Protein AF-A0A0N4UP70-F1 (afdb_monomer_lite)

Radius of gyration: 25.89 Å; chains: 1; bounding box: 88×32×44 Å

Organism: Dracunculus medinensis (NCBI:txid318479)

pLDDT: mean 84.42, std 10.82, range [57.0, 95.56]

Structure (mmCIF, N/CA/C/O backbone):
data_AF-A0A0N4UP70-F1
#
_entry.id   AF-A0A0N4UP70-F1
#
loop_
_atom_site.group_PDB
_atom_site.id
_atom_site.type_symbol
_atom_site.label_atom_id
_atom_site.label_alt_id
_atom_site.label_comp_id
_atom_site.label_asym_id
_atom_site.label_entity_id
_atom_site.label_seq_id
_atom_site.pdbx_PDB_ins_code
_atom_site.Cartn_x
_atom_site.Cartn_y
_atom_site.Cartn_z
_atom_site.occupancy
_atom_site.B_iso_or_equiv
_atom_site.auth_seq_id
_atom_site.auth_comp_id
_atom_site.auth_asym_id
_atom_site.auth_atom_id
_atom_site.pdbx_PDB_model_num
ATOM 1 N N . MET A 1 1 ? -27.315 -2.059 12.732 1.00 74.44 1 MET A N 1
ATOM 2 C CA . MET A 1 1 ? -25.942 -1.746 13.200 1.00 74.44 1 MET A CA 1
ATOM 3 C C . MET A 1 1 ? -24.870 -2.640 12.577 1.00 74.44 1 MET A C 1
ATOM 5 O O . MET A 1 1 ? -23.978 -2.108 11.934 1.00 74.44 1 MET A O 1
ATOM 9 N N . GLN A 1 2 ? -24.948 -3.973 12.689 1.00 85.88 2 GLN A N 1
ATOM 10 C CA . GLN A 1 2 ? -23.898 -4.873 12.168 1.00 85.88 2 GLN A CA 1
ATOM 11 C C . GLN A 1 2 ? -23.686 -4.778 10.646 1.00 85.88 2 GLN A C 1
ATOM 13 O O . GLN A 1 2 ? -22.548 -4.762 10.192 1.00 85.88 2 GLN A O 1
ATOM 18 N N . LEU A 1 3 ? -24.764 -4.669 9.860 1.00 88.75 3 LEU A N 1
ATOM 19 C CA . LEU A 1 3 ? -24.672 -4.523 8.402 1.00 88.75 3 LEU A CA 1
ATOM 20 C C . LEU A 1 3 ? -23.961 -3.223 7.991 1.00 88.75 3 LEU A C 1
ATOM 22 O O . LEU A 1 3 ? -23.131 -3.251 7.092 1.00 88.75 3 LEU A O 1
ATOM 26 N N . ALA A 1 4 ? -24.211 -2.116 8.699 1.00 85.50 4 ALA A N 1
ATOM 27 C CA . ALA A 1 4 ? -23.524 -0.848 8.455 1.00 85.50 4 ALA A CA 1
ATOM 28 C C . ALA A 1 4 ? -22.015 -0.955 8.731 1.00 85.50 4 ALA A C 1
ATOM 30 O O . ALA A 1 4 ? -21.219 -0.513 7.910 1.00 85.50 4 ALA A O 1
ATOM 31 N N . ILE A 1 5 ? -21.621 -1.615 9.829 1.00 87.50 5 ILE A N 1
ATOM 32 C CA . ILE A 1 5 ? -20.205 -1.896 10.123 1.00 87.50 5 ILE A CA 1
ATOM 33 C C . ILE A 1 5 ? -19.587 -2.751 9.013 1.00 87.50 5 ILE A C 1
ATOM 35 O O . ILE A 1 5 ? -18.502 -2.432 8.545 1.00 87.50 5 ILE A O 1
ATOM 39 N N . ARG A 1 6 ? -20.281 -3.801 8.549 1.00 90.56 6 ARG A N 1
ATOM 40 C CA . ARG A 1 6 ? -19.782 -4.668 7.470 1.00 90.56 6 ARG A CA 1
ATOM 41 C C . ARG A 1 6 ? -19.548 -3.891 6.177 1.00 90.56 6 ARG A C 1
ATOM 43 O O . ARG A 1 6 ? -18.469 -3.998 5.604 1.00 90.56 6 ARG A O 1
ATOM 50 N N . ILE A 1 7 ? -20.520 -3.084 5.752 1.00 91.44 7 ILE A N 1
ATOM 51 C CA . ILE A 1 7 ? -20.383 -2.246 4.555 1.00 91.44 7 ILE A CA 1
ATOM 52 C C . ILE A 1 7 ? -19.219 -1.263 4.725 1.00 91.44 7 ILE A C 1
ATOM 54 O O . ILE A 1 7 ? -18.364 -1.195 3.848 1.00 91.44 7 ILE A O 1
ATOM 58 N N . ALA A 1 8 ? -19.131 -0.575 5.869 1.00 88.25 8 ALA A N 1
ATOM 59 C CA . ALA A 1 8 ? -18.038 0.353 6.155 1.00 88.25 8 ALA A CA 1
ATOM 60 C C . ALA A 1 8 ? -16.669 -0.340 6.097 1.00 88.25 8 ALA A C 1
ATOM 62 O O . ALA A 1 8 ? -15.764 0.156 5.436 1.00 88.25 8 ALA A O 1
ATOM 63 N N . THR A 1 9 ? -16.528 -1.523 6.704 1.00 90.88 9 THR A N 1
ATOM 64 C CA . THR A 1 9 ? -15.272 -2.281 6.638 1.00 90.88 9 THR A CA 1
ATOM 65 C C . THR A 1 9 ? -14.908 -2.687 5.216 1.00 90.88 9 THR A C 1
ATOM 67 O O . THR A 1 9 ? -13.751 -2.557 4.846 1.00 90.88 9 THR A O 1
ATOM 70 N N . ILE A 1 10 ? -15.868 -3.133 4.399 1.00 92.81 10 ILE A N 1
ATOM 71 C CA . ILE A 1 10 ? -15.597 -3.545 3.013 1.00 92.81 10 ILE A CA 1
ATOM 72 C C . ILE A 1 10 ? -15.126 -2.355 2.174 1.00 92.81 10 ILE A C 1
ATOM 74 O O . ILE A 1 10 ? -14.170 -2.500 1.417 1.00 92.81 10 ILE A O 1
ATOM 78 N N . ILE A 1 11 ? -15.762 -1.189 2.332 1.00 92.62 11 ILE A N 1
ATOM 79 C CA . ILE A 1 11 ? -15.364 0.037 1.630 1.00 92.62 11 ILE A CA 1
ATOM 80 C C . ILE A 1 11 ? -13.932 0.423 2.016 1.00 92.62 11 ILE A C 1
ATOM 82 O O . ILE A 1 11 ? -13.115 0.605 1.121 1.00 92.62 11 ILE A O 1
ATOM 86 N N . ILE A 1 12 ? -13.622 0.452 3.318 1.00 92.62 12 ILE A N 1
ATOM 87 C CA . ILE A 1 12 ? -12.289 0.788 3.852 1.00 92.62 12 ILE A CA 1
ATOM 88 C C . ILE A 1 12 ? -11.222 -0.203 3.351 1.00 92.62 12 ILE A C 1
ATOM 90 O O . ILE A 1 12 ? -10.167 0.184 2.864 1.00 92.62 12 ILE A O 1
ATOM 94 N N . PHE A 1 13 ? -11.477 -1.514 3.405 1.00 92.31 13 PHE A N 1
ATOM 95 C CA . PHE A 1 13 ? -10.503 -2.492 2.903 1.00 92.31 13 PHE A CA 1
ATOM 96 C C . PHE A 1 13 ? -10.282 -2.379 1.387 1.00 92.31 13 PHE A C 1
ATOM 98 O O . PHE A 1 13 ? -9.166 -2.606 0.914 1.00 92.31 13 PHE A O 1
ATOM 105 N N . ALA A 1 14 ? -11.319 -2.019 0.624 1.00 94.38 14 ALA A N 1
ATOM 106 C CA . ALA A 1 14 ? -11.206 -1.804 -0.813 1.00 94.38 14 ALA A CA 1
ATOM 107 C C . ALA A 1 14 ? -10.381 -0.548 -1.149 1.00 94.38 14 ALA A C 1
ATOM 109 O O . ALA A 1 14 ? -9.496 -0.628 -2.004 1.00 94.38 14 ALA A O 1
ATOM 110 N N . SER A 1 15 ? -10.618 0.581 -0.468 1.00 92.81 15 SER A N 1
ATOM 111 C CA . SER A 1 15 ? -9.847 1.822 -0.648 1.00 92.81 15 SER A CA 1
ATOM 112 C C . SER A 1 15 ? -8.395 1.656 -0.210 1.00 92.81 15 SER A C 1
ATOM 114 O O . SER A 1 15 ? -7.493 1.980 -0.981 1.00 92.81 15 SER A O 1
ATOM 116 N N . ALA A 1 16 ? -8.142 1.062 0.959 1.00 92.19 16 ALA A N 1
ATOM 117 C CA . ALA A 1 16 ? -6.787 0.786 1.436 1.00 92.19 16 ALA A CA 1
ATOM 118 C C . ALA A 1 16 ? -5.971 -0.050 0.433 1.00 92.19 16 ALA A C 1
ATOM 120 O O . ALA A 1 16 ? -4.795 0.231 0.183 1.00 92.19 16 ALA A O 1
ATOM 121 N N . GLY A 1 17 ? -6.598 -1.059 -0.187 1.00 93.31 17 GLY A N 1
ATOM 122 C CA . GLY A 1 17 ? -5.970 -1.865 -1.234 1.00 93.31 17 GLY A CA 1
ATOM 123 C C . GLY A 1 17 ? -5.600 -1.046 -2.474 1.00 93.31 17 GLY A C 1
ATOM 124 O O . GLY A 1 17 ? -4.498 -1.193 -3.004 1.00 93.31 17 GLY A O 1
ATOM 125 N N . GLN A 1 18 ? -6.485 -0.148 -2.913 1.00 93.75 18 GLN A N 1
ATOM 126 C CA . GLN A 1 18 ? -6.223 0.748 -4.043 1.00 93.75 18 GLN A CA 1
ATOM 127 C C . GLN A 1 18 ? -5.087 1.730 -3.742 1.00 93.75 18 GLN A C 1
ATOM 129 O O . GLN A 1 18 ? -4.173 1.855 -4.555 1.00 93.75 18 GLN A O 1
ATOM 134 N N . ILE A 1 19 ? -5.096 2.361 -2.565 1.00 93.12 19 ILE A N 1
ATOM 135 C CA . ILE A 1 19 ? -4.038 3.278 -2.110 1.00 93.12 19 ILE A CA 1
ATOM 136 C C . ILE A 1 19 ? -2.676 2.573 -2.126 1.00 93.12 19 ILE A C 1
ATOM 138 O O . ILE A 1 19 ? -1.695 3.116 -2.637 1.00 93.12 19 ILE A O 1
ATOM 142 N N . TYR A 1 20 ? -2.607 1.330 -1.636 1.00 91.31 20 TYR A N 1
ATOM 143 C CA . TYR A 1 20 ? -1.367 0.552 -1.645 1.00 91.31 20 TYR A CA 1
ATOM 144 C C . TYR A 1 20 ? -0.824 0.323 -3.066 1.00 91.31 20 TYR A C 1
ATOM 146 O O . TYR A 1 20 ? 0.370 0.502 -3.312 1.00 91.31 20 TYR A O 1
ATOM 154 N N . VAL A 1 21 ? -1.698 -0.026 -4.016 1.00 93.31 21 VAL A N 1
ATOM 155 C CA . VAL A 1 21 ? -1.321 -0.222 -5.426 1.00 93.31 21 VAL A CA 1
ATOM 156 C C . VAL A 1 21 ? -0.866 1.091 -6.069 1.00 93.31 21 VAL A C 1
ATOM 158 O O . VAL A 1 21 ? 0.180 1.120 -6.720 1.00 93.31 21 VAL A O 1
ATOM 161 N N . ILE A 1 22 ? -1.609 2.180 -5.852 1.00 92.12 22 ILE A N 1
ATOM 162 C CA . ILE A 1 22 ? -1.305 3.518 -6.382 1.00 92.12 22 ILE A CA 1
ATOM 163 C C . ILE A 1 22 ? 0.075 3.989 -5.901 1.00 92.12 22 ILE A C 1
ATOM 165 O O . ILE A 1 22 ? 0.906 4.392 -6.716 1.00 92.12 22 ILE A O 1
ATOM 169 N N . ASN A 1 23 ? 0.367 3.845 -4.605 1.00 90.50 23 ASN A N 1
ATOM 170 C CA . ASN A 1 23 ? 1.665 4.199 -4.025 1.00 90.50 23 ASN A CA 1
ATOM 171 C C . ASN A 1 23 ? 2.827 3.406 -4.645 1.00 90.50 23 ASN A C 1
ATOM 173 O O . ASN A 1 23 ? 3.909 3.958 -4.877 1.00 90.50 23 ASN A O 1
ATOM 177 N N . GLY A 1 24 ? 2.608 2.125 -4.960 1.00 89.88 24 GLY A N 1
ATOM 178 C CA . GLY A 1 24 ? 3.590 1.291 -5.652 1.00 89.88 24 GLY A CA 1
ATOM 179 C C . GLY A 1 24 ? 3.889 1.778 -7.073 1.00 89.88 24 GLY A C 1
ATOM 180 O O . GLY A 1 24 ? 5.057 1.918 -7.444 1.00 89.88 24 GLY A O 1
ATOM 181 N N . ILE A 1 25 ? 2.846 2.083 -7.850 1.00 90.00 25 ILE A N 1
ATOM 182 C CA . ILE A 1 25 ? 2.975 2.564 -9.236 1.00 90.00 25 ILE A CA 1
ATOM 183 C C . ILE A 1 25 ? 3.680 3.921 -9.263 1.00 90.00 25 ILE A C 1
ATOM 185 O O . ILE A 1 25 ? 4.678 4.089 -9.962 1.00 90.00 25 ILE A O 1
ATOM 189 N N . ILE A 1 26 ? 3.239 4.864 -8.436 1.00 88.38 26 ILE A N 1
ATOM 190 C CA . ILE A 1 26 ? 3.771 6.232 -8.439 1.00 88.38 26 ILE A CA 1
ATOM 191 C C . ILE A 1 26 ? 5.215 6.275 -7.974 1.00 88.38 26 ILE A C 1
ATOM 193 O O . ILE A 1 26 ? 6.012 7.021 -8.531 1.00 88.38 26 ILE A O 1
ATOM 197 N N . SER A 1 27 ? 5.606 5.415 -7.034 1.00 87.88 27 SER A N 1
ATOM 198 C CA . SER A 1 27 ? 7.017 5.273 -6.665 1.00 87.88 27 SER A CA 1
ATOM 199 C C . SER A 1 27 ? 7.889 4.856 -7.858 1.00 87.88 27 SER A C 1
ATOM 201 O O . SER A 1 27 ? 9.058 5.234 -7.943 1.00 87.88 27 SER A O 1
ATOM 203 N N . SER A 1 28 ? 7.350 4.083 -8.804 1.00 84.88 28 SER A N 1
ATOM 204 C CA . SER A 1 28 ? 8.095 3.668 -9.996 1.00 84.88 28 SER A CA 1
ATOM 205 C C . SER A 1 28 ? 8.244 4.783 -11.038 1.00 84.88 28 SER A C 1
ATOM 207 O O . SER A 1 28 ? 9.279 4.847 -11.707 1.00 84.88 28 SER A O 1
ATOM 209 N N . GLU A 1 29 ? 7.261 5.681 -11.113 1.00 86.06 29 GLU A N 1
ATOM 210 C CA . GLU A 1 29 ? 7.221 6.817 -12.041 1.00 86.06 29 GLU A CA 1
ATOM 211 C C . GLU A 1 29 ? 7.977 8.039 -11.504 1.00 86.06 29 GLU A C 1
ATOM 213 O O . GLU A 1 29 ? 8.691 8.710 -12.248 1.00 86.06 29 GLU A O 1
ATOM 218 N N . LEU A 1 30 ? 7.856 8.312 -10.201 1.00 84.25 30 LEU A N 1
ATOM 219 C CA . LEU A 1 30 ? 8.433 9.484 -9.546 1.00 84.25 30 LEU A CA 1
ATOM 220 C C . LEU A 1 30 ? 9.952 9.366 -9.380 1.00 84.25 30 LEU A C 1
ATOM 222 O O . LEU A 1 30 ? 10.677 10.352 -9.523 1.00 84.25 30 LEU A O 1
ATOM 226 N N . PHE A 1 31 ? 10.447 8.163 -9.070 1.00 83.94 31 PHE A N 1
ATOM 227 C CA . PHE A 1 31 ? 11.869 7.942 -8.821 1.00 83.94 31 PHE A CA 1
ATOM 228 C C . PHE A 1 31 ? 12.585 7.384 -10.063 1.00 83.94 31 PHE A C 1
ATOM 230 O O . PHE A 1 31 ? 12.198 6.326 -10.581 1.00 83.94 31 PHE A O 1
ATOM 237 N N . PRO A 1 32 ? 13.686 8.021 -10.516 1.00 82.25 32 PRO A N 1
ATOM 238 C CA . PRO A 1 32 ? 14.508 7.486 -11.593 1.00 82.25 32 PRO A CA 1
ATOM 239 C C . PRO A 1 32 ? 15.179 6.178 -11.158 1.00 82.25 32 PRO A C 1
ATOM 241 O O . PRO A 1 32 ? 15.443 5.943 -9.972 1.00 82.25 32 PRO A O 1
ATOM 244 N N . THR A 1 33 ? 15.501 5.334 -12.140 1.00 85.81 33 THR A N 1
ATOM 245 C CA . THR A 1 33 ? 16.050 3.981 -11.932 1.00 85.81 33 THR A CA 1
ATOM 246 C C . THR A 1 33 ? 17.191 3.882 -10.903 1.00 85.81 33 THR A C 1
ATOM 248 O O . THR A 1 33 ? 17.164 2.920 -10.133 1.00 85.81 33 THR A O 1
ATOM 251 N N . PRO A 1 34 ? 18.149 4.832 -10.781 1.00 84.44 34 PRO A N 1
ATOM 252 C CA . PRO A 1 34 ? 19.313 4.617 -9.920 1.00 84.44 34 PRO A CA 1
ATOM 253 C C . PRO A 1 34 ? 19.014 4.720 -8.418 1.00 84.44 34 PRO A C 1
ATOM 255 O O . PRO A 1 34 ? 19.745 4.143 -7.619 1.00 84.44 34 PRO A O 1
ATOM 258 N N . ILE A 1 35 ? 17.968 5.454 -8.022 1.00 87.88 35 ILE A N 1
ATOM 259 C CA . ILE A 1 35 ? 17.559 5.600 -6.610 1.00 87.88 35 ILE A CA 1
ATOM 260 C C . ILE A 1 35 ? 16.243 4.897 -6.293 1.00 87.88 35 ILE A C 1
ATOM 262 O O . ILE A 1 35 ? 15.903 4.772 -5.120 1.00 87.88 35 ILE A O 1
ATOM 266 N N . ARG A 1 36 ? 15.524 4.384 -7.300 1.00 88.31 36 ARG A N 1
ATOM 267 C CA . ARG A 1 36 ? 14.205 3.769 -7.112 1.00 88.31 36 ARG A CA 1
ATOM 268 C C . ARG A 1 36 ? 14.196 2.664 -6.058 1.00 88.31 36 ARG A C 1
ATOM 270 O O . ARG A 1 36 ? 13.299 2.646 -5.225 1.00 88.31 36 ARG A O 1
ATOM 277 N N . SER A 1 37 ? 15.184 1.767 -6.054 1.00 90.25 37 SER A N 1
ATOM 278 C CA . SER A 1 37 ? 15.251 0.676 -5.067 1.00 90.25 37 SER A CA 1
ATOM 279 C C . SER A 1 37 ? 15.446 1.184 -3.637 1.00 90.25 37 SER A C 1
ATOM 281 O O . SER A 1 37 ? 14.825 0.665 -2.710 1.00 90.25 37 SER A O 1
ATOM 283 N N . ILE A 1 38 ? 16.268 2.220 -3.451 1.00 92.50 38 ILE A N 1
ATOM 284 C CA . ILE A 1 38 ? 16.515 2.849 -2.148 1.00 92.50 38 ILE A CA 1
ATOM 285 C C . ILE A 1 38 ? 15.250 3.563 -1.665 1.00 92.50 38 ILE A C 1
ATOM 287 O O . ILE A 1 38 ? 14.827 3.352 -0.531 1.00 92.50 38 ILE A O 1
ATOM 291 N N . CYS A 1 39 ? 14.613 4.351 -2.533 1.00 91.50 39 CYS A N 1
ATOM 292 C CA . CYS A 1 39 ? 13.365 5.047 -2.225 1.00 91.50 39 CYS A CA 1
ATOM 293 C C . CYS A 1 39 ? 12.237 4.065 -1.889 1.00 91.50 39 CYS A C 1
ATOM 295 O O . CYS A 1 39 ? 11.553 4.242 -0.885 1.00 91.50 39 CYS A O 1
ATOM 297 N N . TYR A 1 40 ? 12.085 2.991 -2.668 1.00 91.44 40 TYR A N 1
ATOM 298 C CA . TYR A 1 40 ? 11.102 1.946 -2.388 1.00 91.44 40 TYR A CA 1
ATOM 299 C C . TYR A 1 40 ? 11.392 1.247 -1.055 1.00 91.44 40 TYR A C 1
ATOM 301 O O . TYR A 1 40 ? 10.484 1.021 -0.263 1.00 91.44 40 TYR A O 1
ATOM 309 N N . SER A 1 41 ? 12.662 0.968 -0.750 1.00 93.56 41 SER A N 1
ATOM 310 C CA . SER A 1 41 ? 13.045 0.382 0.542 1.00 93.56 41 SER A CA 1
ATOM 311 C C . SER A 1 41 ? 12.705 1.315 1.708 1.00 93.56 41 SER A C 1
ATOM 313 O O . SER A 1 41 ? 12.197 0.858 2.729 1.00 93.56 41 SER A O 1
ATOM 315 N N . PHE A 1 42 ? 12.923 2.623 1.548 1.00 93.19 42 PHE A N 1
ATOM 316 C CA . PHE A 1 42 ? 12.536 3.628 2.538 1.00 93.19 42 PHE A CA 1
ATOM 317 C C . PHE A 1 42 ? 11.015 3.689 2.734 1.00 93.19 42 PHE A C 1
ATOM 319 O O . PHE A 1 42 ? 10.546 3.650 3.871 1.00 93.19 42 PHE A O 1
ATOM 326 N N . LEU A 1 43 ? 10.236 3.690 1.646 1.00 92.38 43 LEU A N 1
ATOM 327 C CA . LEU A 1 43 ? 8.772 3.638 1.712 1.00 92.38 43 LEU A CA 1
ATOM 328 C C . LEU A 1 43 ? 8.286 2.391 2.468 1.00 92.38 43 LEU A C 1
ATOM 330 O O . LEU A 1 43 ? 7.381 2.477 3.296 1.00 92.38 43 LEU A O 1
ATOM 334 N N . GLN A 1 44 ? 8.936 1.244 2.258 1.00 93.31 44 GLN A N 1
ATOM 335 C CA . GLN A 1 44 ? 8.622 0.015 2.985 1.00 93.31 44 GLN A CA 1
ATOM 336 C C . GLN A 1 44 ? 8.940 0.125 4.483 1.00 93.31 44 GLN A C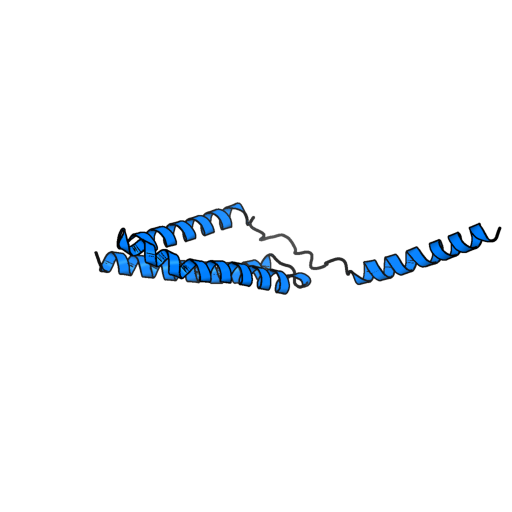 1
ATOM 338 O O . GLN A 1 44 ? 8.168 -0.383 5.293 1.00 93.31 44 GLN A O 1
ATOM 343 N N . VAL A 1 45 ? 10.019 0.810 4.882 1.00 95.56 45 VAL A N 1
ATOM 344 C CA . VAL A 1 45 ? 10.307 1.080 6.305 1.00 95.56 45 VAL A CA 1
ATOM 345 C C . VAL A 1 45 ? 9.192 1.921 6.932 1.00 95.56 45 VAL A C 1
ATOM 347 O O . VAL A 1 45 ? 8.697 1.569 8.001 1.00 95.56 45 VAL A O 1
ATOM 350 N N . VAL A 1 46 ? 8.731 2.972 6.248 1.00 94.06 46 VAL A N 1
ATOM 351 C CA . VAL A 1 46 ? 7.599 3.794 6.712 1.00 94.06 46 VAL A CA 1
ATOM 352 C C . VAL A 1 46 ? 6.311 2.967 6.797 1.00 94.06 46 VAL A C 1
ATOM 354 O O . VAL A 1 46 ? 5.599 3.031 7.798 1.00 94.06 46 VAL A O 1
ATOM 357 N N . SER A 1 47 ? 6.046 2.106 5.810 1.00 92.88 47 SER A N 1
ATOM 358 C CA . SER A 1 47 ? 4.908 1.179 5.838 1.00 92.88 47 SER A CA 1
ATOM 359 C C . SER A 1 47 ? 4.945 0.255 7.061 1.00 92.88 47 SER A C 1
ATOM 361 O O . SER A 1 47 ? 3.913 0.020 7.691 1.00 92.88 47 SER A O 1
ATOM 363 N N . ARG A 1 48 ? 6.128 -0.225 7.470 1.00 94.38 48 ARG A N 1
ATOM 364 C CA . ARG A 1 48 ? 6.273 -1.039 8.689 1.00 94.38 48 ARG A CA 1
ATOM 365 C C . ARG A 1 48 ? 5.912 -0.265 9.952 1.00 94.38 48 ARG A C 1
ATOM 367 O O . ARG A 1 48 ? 5.288 -0.853 10.827 1.00 94.38 48 ARG A O 1
ATOM 374 N N . ILE A 1 49 ? 6.223 1.029 10.030 1.00 95.00 49 ILE A N 1
ATOM 375 C CA . ILE A 1 49 ? 5.794 1.878 11.153 1.00 95.00 49 ILE A CA 1
ATOM 376 C C . ILE A 1 49 ? 4.260 1.921 11.222 1.00 95.00 49 ILE A C 1
ATOM 378 O O . ILE A 1 49 ? 3.691 1.715 12.292 1.00 95.00 49 ILE A O 1
ATOM 382 N N . GLY A 1 50 ? 3.582 2.081 10.081 1.00 92.44 50 GLY A N 1
ATOM 383 C CA . GLY A 1 50 ? 2.117 2.026 10.013 1.00 92.44 50 GLY A CA 1
ATOM 384 C C . GLY A 1 50 ? 1.542 0.676 10.459 1.00 92.44 50 GLY A C 1
ATOM 385 O O . GLY A 1 50 ? 0.581 0.630 11.224 1.00 92.44 50 GLY A O 1
ATOM 386 N N . VAL A 1 51 ? 2.169 -0.435 10.058 1.00 92.81 51 VAL A N 1
ATOM 387 C CA . VAL A 1 51 ? 1.773 -1.783 10.506 1.00 92.81 51 VAL A CA 1
ATOM 388 C C . VAL A 1 51 ? 1.951 -1.951 12.017 1.00 92.81 51 VAL A C 1
ATOM 390 O O . VAL A 1 51 ? 1.108 -2.576 12.651 1.00 92.81 51 VAL A O 1
ATOM 393 N N . VAL A 1 52 ? 3.002 -1.376 12.608 1.00 94.94 52 VAL A N 1
ATOM 394 C CA . VAL A 1 52 ? 3.234 -1.427 14.061 1.00 94.94 52 VAL A CA 1
ATOM 395 C C . VAL A 1 52 ? 2.181 -0.639 14.841 1.00 94.94 52 VAL A C 1
ATOM 397 O O . VAL A 1 52 ? 1.875 -1.060 15.950 1.00 94.94 52 VAL A O 1
ATOM 400 N N . ILE A 1 53 ? 1.638 0.447 14.270 1.00 91.50 53 ILE A N 1
ATOM 401 C CA . ILE A 1 53 ? 0.595 1.317 14.860 1.00 91.50 53 ILE A CA 1
A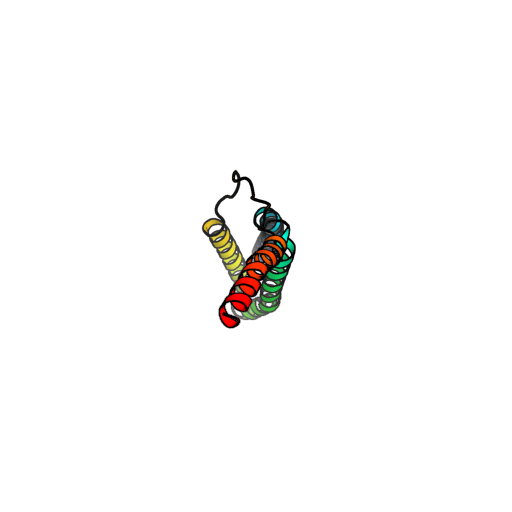TOM 402 C C . ILE A 1 53 ? -0.834 0.772 14.626 1.00 91.50 53 ILE A C 1
ATOM 404 O O . ILE A 1 53 ? -1.774 1.120 15.344 1.00 91.50 53 ILE A O 1
ATOM 408 N N . SER A 1 54 ? -1.025 -0.093 13.628 1.00 90.75 54 SER A N 1
ATOM 409 C CA . SER A 1 54 ? -2.347 -0.597 13.230 1.00 90.75 54 SER A CA 1
ATOM 410 C C . SER A 1 54 ? -3.105 -1.356 14.342 1.00 90.75 54 SER A C 1
ATOM 412 O O . SER A 1 54 ? -4.265 -1.017 14.597 1.00 90.75 54 SER A O 1
ATOM 414 N N . PRO A 1 55 ? -2.500 -2.315 15.079 1.00 91.62 55 PRO A N 1
ATOM 415 C CA . PRO A 1 55 ? -3.183 -3.028 16.162 1.00 91.62 55 PRO A CA 1
ATOM 416 C C . PRO A 1 55 ? -3.720 -2.103 17.260 1.00 91.62 55 PRO A C 1
ATOM 418 O O . PRO A 1 55 ? -4.748 -2.396 17.869 1.00 91.62 55 PRO A O 1
ATOM 421 N N . GLN A 1 56 ? -3.050 -0.976 17.508 1.00 91.31 56 GLN A N 1
ATOM 422 C CA . GLN A 1 56 ? -3.376 -0.066 18.602 1.00 91.31 56 GLN A CA 1
ATOM 423 C C . GLN A 1 56 ? -4.687 0.679 18.353 1.00 91.31 56 GLN A C 1
ATOM 425 O O . GLN A 1 56 ? -5.395 1.004 19.304 1.00 91.31 56 GLN A O 1
ATOM 430 N N . ILE A 1 57 ? -5.063 0.874 17.087 1.00 88.62 57 ILE A N 1
ATOM 431 C CA . ILE A 1 57 ? -6.347 1.477 16.707 1.00 88.62 57 ILE A CA 1
ATOM 432 C C . ILE A 1 57 ? -7.517 0.614 17.203 1.00 88.62 57 ILE A C 1
ATOM 434 O O . ILE A 1 57 ? -8.563 1.145 17.576 1.00 88.62 57 ILE A O 1
ATOM 438 N N . PHE A 1 58 ? -7.350 -0.711 17.278 1.00 87.56 58 PHE A N 1
ATOM 439 C CA . PHE A 1 58 ? -8.414 -1.605 17.735 1.00 87.56 58 PHE A CA 1
ATOM 440 C C . PHE A 1 58 ? -8.673 -1.529 19.243 1.00 87.56 58 PHE A C 1
ATOM 442 O O . PHE A 1 58 ? -9.801 -1.803 19.646 1.00 87.56 58 PHE A O 1
ATOM 449 N N . PHE A 1 59 ? -7.712 -1.089 20.065 1.00 88.06 59 PHE A N 1
ATOM 450 C CA . PHE A 1 59 ? -7.968 -0.838 21.492 1.00 88.06 59 PHE A CA 1
ATOM 451 C C . PHE A 1 59 ? -8.968 0.306 21.709 1.00 88.06 59 PHE A C 1
ATOM 453 O O . PHE A 1 59 ? -9.701 0.311 22.691 1.00 88.06 59 PHE A O 1
ATOM 460 N N . LEU A 1 60 ? -9.090 1.245 20.763 1.00 85.12 60 LEU A N 1
ATOM 461 C CA . LEU A 1 60 ? -10.078 2.329 20.852 1.00 85.12 60 LEU A CA 1
ATOM 462 C C . LEU A 1 60 ? -11.522 1.856 20.602 1.00 85.12 60 LEU A C 1
ATOM 464 O O . LEU A 1 60 ? -12.462 2.639 20.765 1.00 85.12 60 LEU A O 1
ATOM 468 N N . ARG A 1 61 ? -11.721 0.584 20.230 1.00 85.44 61 ARG A N 1
ATOM 469 C CA . ARG A 1 61 ? -13.049 -0.021 20.071 1.00 85.44 61 ARG A CA 1
ATOM 470 C C . ARG A 1 61 ? -13.843 -0.050 21.378 1.00 85.44 61 ARG A C 1
ATOM 472 O O . ARG A 1 61 ? -15.069 0.022 21.317 1.00 85.44 61 ARG A O 1
ATOM 479 N N . ASP A 1 62 ? -13.162 -0.115 22.521 1.00 83.75 62 ASP A N 1
ATOM 480 C CA . ASP A 1 62 ? -13.799 -0.186 23.841 1.00 83.75 62 ASP A CA 1
ATOM 481 C C . ASP A 1 62 ? -14.627 1.067 24.159 1.00 83.75 62 ASP A C 1
ATOM 483 O O . ASP A 1 62 ? -15.618 0.983 24.883 1.00 83.75 62 ASP A O 1
ATOM 487 N N . TYR A 1 63 ? -14.274 2.217 23.570 1.00 82.81 63 TYR A N 1
ATOM 488 C CA . TYR A 1 63 ? -15.045 3.450 23.712 1.00 82.81 63 TYR A CA 1
ATOM 489 C C . TYR A 1 63 ? -16.332 3.401 22.888 1.00 82.81 63 TYR A C 1
ATOM 491 O O . TYR A 1 63 ? -17.408 3.440 23.473 1.00 82.81 63 TYR A O 1
ATOM 499 N N . TRP A 1 64 ? -16.243 3.264 21.555 1.00 83.38 64 TRP A N 1
ATOM 500 C CA . TRP A 1 64 ? -17.390 2.996 20.675 1.00 83.38 64 TRP A CA 1
ATOM 501 C C . TRP A 1 64 ? -17.028 1.970 19.594 1.00 83.38 64 TRP A C 1
ATOM 503 O O . TRP A 1 64 ? -15.989 2.057 18.938 1.00 83.38 64 TRP A O 1
ATOM 513 N N . ASN A 1 65 ? -17.968 1.066 19.299 1.00 83.25 65 ASN A N 1
ATOM 514 C CA . ASN A 1 65 ? -17.811 0.017 18.283 1.00 83.25 65 ASN A CA 1
ATOM 515 C C . ASN A 1 65 ? -17.428 0.529 16.880 1.00 83.25 65 ASN A C 1
ATOM 517 O O . ASN A 1 65 ? -16.894 -0.244 16.089 1.00 83.25 65 ASN A O 1
ATOM 521 N N . LEU A 1 66 ? -17.736 1.791 16.553 1.00 85.50 66 LEU A N 1
ATOM 522 C CA . LEU A 1 66 ? -17.477 2.387 15.239 1.00 85.50 66 LEU A CA 1
ATOM 523 C C . LEU A 1 66 ? -16.178 3.214 15.178 1.00 85.50 66 LEU A C 1
ATOM 525 O O . LEU A 1 66 ? -15.709 3.512 14.082 1.00 85.50 66 LEU A O 1
ATOM 529 N N . THR A 1 67 ? -15.584 3.549 16.331 1.00 88.38 67 THR A N 1
ATOM 530 C CA . THR A 1 67 ? -14.383 4.393 16.451 1.00 88.38 67 THR A CA 1
ATOM 531 C C . THR A 1 67 ? -13.219 3.957 15.560 1.00 88.38 67 THR A C 1
ATOM 533 O O . THR A 1 67 ? -12.741 4.801 14.803 1.00 88.38 67 THR A O 1
ATOM 536 N N . PRO A 1 68 ? -12.759 2.685 15.570 1.00 89.94 68 PRO A N 1
ATOM 537 C CA . PRO A 1 68 ? -11.603 2.292 14.761 1.00 89.94 68 PRO A CA 1
ATOM 538 C C . PRO A 1 68 ? -11.840 2.507 13.262 1.00 89.94 68 PRO A C 1
ATOM 540 O O . PRO A 1 68 ? -10.936 2.938 12.555 1.00 89.94 68 PRO A O 1
ATOM 543 N N . TYR A 1 69 ? -13.063 2.280 12.779 1.00 89.06 69 TYR A N 1
ATOM 544 C CA . TYR A 1 69 ? -13.400 2.439 11.363 1.00 89.06 69 TYR A CA 1
ATOM 545 C C . TYR A 1 69 ? -13.465 3.908 10.944 1.00 89.06 69 TYR A C 1
ATOM 547 O O . TYR A 1 69 ? -13.003 4.253 9.862 1.00 89.06 69 TYR A O 1
ATOM 555 N N . ILE A 1 70 ? -13.993 4.781 11.810 1.00 89.31 70 ILE A N 1
ATOM 556 C CA . ILE A 1 70 ? -13.968 6.230 11.571 1.00 89.31 70 ILE A CA 1
ATOM 557 C C . ILE A 1 70 ? -12.520 6.727 11.535 1.00 89.31 70 ILE A C 1
ATOM 559 O O . ILE A 1 70 ? -12.170 7.497 10.648 1.00 89.31 70 ILE A O 1
ATOM 563 N N . LEU A 1 71 ? -11.666 6.262 12.453 1.00 91.88 71 LEU A N 1
ATOM 564 C CA . LEU A 1 71 ? -10.248 6.628 12.461 1.00 91.88 71 LEU A CA 1
ATOM 565 C C . LEU A 1 71 ? -9.532 6.170 11.190 1.00 91.88 71 LEU A C 1
ATOM 567 O O . LEU A 1 71 ? -8.830 6.971 10.581 1.00 91.88 71 LEU A O 1
ATOM 571 N N . MET A 1 72 ? -9.736 4.921 10.761 1.00 91.25 72 MET A N 1
ATOM 572 C CA . MET A 1 72 ? -9.183 4.415 9.498 1.00 91.25 72 MET A CA 1
ATOM 573 C C . MET A 1 72 ? -9.621 5.274 8.310 1.00 91.25 72 MET A C 1
ATOM 575 O O . MET A 1 72 ? -8.782 5.686 7.516 1.00 91.25 72 MET A O 1
ATOM 579 N N . LEU A 1 73 ? -10.910 5.614 8.238 1.00 91.69 73 LEU A N 1
ATOM 580 C CA . LEU A 1 73 ? -11.448 6.483 7.197 1.00 91.69 73 LEU A CA 1
ATOM 581 C C . LEU A 1 73 ? -10.785 7.868 7.226 1.00 91.69 73 LEU A C 1
ATOM 583 O O . LEU A 1 73 ? -10.365 8.363 6.187 1.00 91.69 73 LEU A O 1
ATOM 587 N N . VAL A 1 74 ? -10.619 8.481 8.402 1.00 93.75 74 VAL A N 1
ATOM 588 C CA . VAL A 1 74 ? -9.918 9.771 8.535 1.00 93.75 74 VAL A CA 1
ATOM 589 C C . VAL A 1 74 ? -8.469 9.672 8.049 1.00 93.75 74 VAL A C 1
ATOM 591 O O . VAL A 1 74 ? -8.025 10.559 7.326 1.00 93.75 74 VAL A O 1
ATOM 594 N N . PHE A 1 75 ? -7.741 8.603 8.388 1.00 93.00 75 PHE A N 1
ATOM 595 C CA . PHE A 1 75 ? -6.377 8.392 7.892 1.00 93.00 75 PHE A CA 1
ATOM 596 C C . PHE A 1 75 ? -6.321 8.245 6.367 1.00 93.00 75 PHE A C 1
ATOM 598 O O . PHE A 1 75 ? -5.440 8.831 5.748 1.00 93.00 75 PHE A O 1
ATOM 605 N N . GLU A 1 76 ? -7.268 7.531 5.756 1.00 93.31 76 GLU A N 1
ATOM 606 C CA . GLU A 1 76 ? -7.358 7.409 4.294 1.00 93.31 76 GLU A CA 1
ATOM 607 C C . GLU A 1 76 ? -7.672 8.745 3.617 1.00 93.31 76 GLU A C 1
ATOM 609 O O . GLU A 1 76 ? -7.063 9.089 2.608 1.00 93.31 76 GLU A O 1
ATOM 614 N N . PHE A 1 77 ? -8.584 9.537 4.183 1.00 93.94 77 PHE A N 1
ATOM 615 C C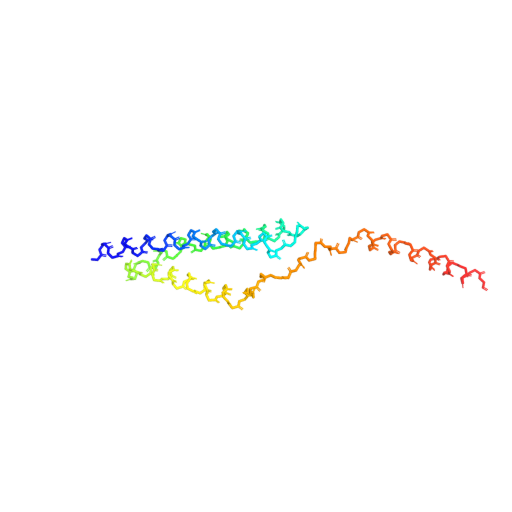A . PHE A 1 77 ? -8.871 10.874 3.663 1.00 93.94 77 PHE A CA 1
ATOM 616 C C . PHE A 1 77 ? -7.671 11.813 3.799 1.00 93.94 77 PHE A C 1
ATOM 618 O O . PHE A 1 77 ? -7.411 12.601 2.893 1.00 93.94 77 PHE A O 1
ATOM 625 N N . LEU A 1 78 ? -6.924 11.734 4.904 1.00 94.69 78 LEU A N 1
ATOM 626 C CA . LEU A 1 78 ? -5.689 12.497 5.073 1.00 94.69 78 LEU A CA 1
ATOM 627 C C . LEU A 1 78 ? -4.626 12.075 4.058 1.00 94.69 78 LEU A C 1
ATOM 629 O O . LEU A 1 78 ? -3.992 12.947 3.472 1.00 94.69 78 LEU A O 1
ATOM 633 N N . ASP A 1 79 ? -4.461 10.772 3.819 1.00 92.69 79 ASP A N 1
ATOM 634 C CA . ASP A 1 79 ? -3.564 10.258 2.781 1.00 92.69 79 ASP A CA 1
ATOM 635 C C . ASP A 1 79 ? -3.967 10.787 1.402 1.00 92.69 79 ASP A C 1
ATOM 637 O O . ASP A 1 79 ? -3.130 11.347 0.705 1.00 92.69 79 ASP A O 1
ATOM 641 N N . LEU A 1 80 ? -5.26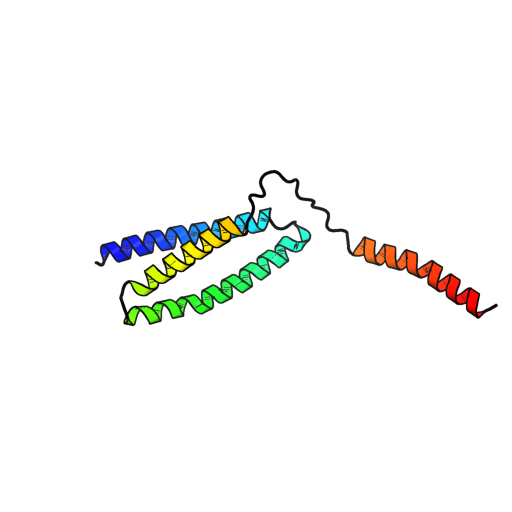0 10.753 1.062 1.00 92.31 80 LEU A N 1
ATOM 642 C CA . LEU A 1 80 ? -5.787 11.298 -0.191 1.00 92.31 80 LEU A CA 1
ATOM 643 C C . LEU A 1 80 ? -5.516 12.806 -0.343 1.00 92.31 80 LEU A C 1
ATOM 645 O O . LEU A 1 80 ? -5.110 13.260 -1.413 1.00 92.31 80 LEU A O 1
ATOM 649 N N . ILE A 1 81 ? -5.726 13.597 0.715 1.00 94.00 81 ILE A N 1
ATOM 650 C CA . ILE A 1 81 ? -5.467 15.046 0.702 1.00 94.00 81 ILE A CA 1
ATOM 651 C C . ILE A 1 81 ? -3.968 15.318 0.545 1.00 94.00 81 ILE A C 1
ATOM 653 O O . ILE A 1 81 ? -3.572 16.155 -0.270 1.00 94.00 81 ILE A O 1
ATOM 657 N N . CYS A 1 82 ? -3.123 14.614 1.299 1.00 91.88 82 CYS A N 1
ATOM 658 C CA . CYS A 1 82 ? -1.671 14.713 1.184 1.00 91.88 82 CYS A CA 1
ATOM 659 C C . CYS A 1 82 ? -1.213 14.323 -0.224 1.00 91.88 82 CYS A C 1
ATOM 661 O O . CYS A 1 82 ? -0.452 15.047 -0.857 1.00 91.88 82 CYS A O 1
ATOM 663 N N . PHE A 1 83 ? -1.727 13.219 -0.747 1.00 90.19 83 PHE A N 1
ATOM 664 C CA . PHE A 1 83 ? -1.438 12.740 -2.084 1.00 90.19 83 PHE A CA 1
ATOM 665 C C . PHE A 1 83 ? -1.756 13.811 -3.137 1.00 90.19 83 PHE A C 1
ATOM 667 O O . PHE A 1 83 ? -0.883 14.182 -3.917 1.00 90.19 83 PHE A O 1
ATOM 674 N N . GLN A 1 84 ? -2.958 14.391 -3.088 1.00 89.50 84 GLN A N 1
ATOM 675 C CA . GLN A 1 84 ? -3.398 15.424 -4.029 1.00 89.50 84 GLN A CA 1
ATOM 676 C C . GLN A 1 84 ? -2.610 16.741 -3.915 1.00 89.50 84 GLN A C 1
ATOM 678 O O . GLN A 1 84 ? -2.491 17.475 -4.894 1.00 89.50 84 GLN A O 1
ATOM 683 N N . THR A 1 85 ? -2.108 17.082 -2.725 1.00 89.81 85 THR A N 1
ATOM 684 C CA . THR A 1 85 ? -1.429 18.368 -2.474 1.00 89.81 85 THR A CA 1
ATOM 685 C C . THR A 1 85 ? 0.081 18.307 -2.687 1.00 89.81 85 THR A C 1
ATOM 687 O O . THR A 1 85 ? 0.662 19.271 -3.183 1.00 89.81 85 THR A O 1
ATOM 690 N N . PHE A 1 86 ? 0.728 17.197 -2.321 1.00 86.50 86 PHE A N 1
ATOM 691 C CA . PHE A 1 86 ? 2.183 17.044 -2.390 1.00 86.50 86 PHE A CA 1
ATOM 692 C C . PHE A 1 86 ? 2.676 16.467 -3.715 1.00 86.50 86 PHE A C 1
ATOM 694 O O . PHE A 1 86 ? 3.823 16.730 -4.083 1.00 86.50 86 PHE A O 1
ATOM 701 N N . ILE A 1 87 ? 1.857 15.683 -4.421 1.00 83.94 87 ILE A N 1
ATOM 702 C CA . ILE A 1 87 ? 2.229 15.121 -5.720 1.00 83.94 87 ILE A CA 1
ATOM 703 C C . ILE A 1 87 ? 1.658 16.031 -6.811 1.00 83.94 87 ILE A C 1
ATOM 705 O O . ILE A 1 87 ? 0.469 15.947 -7.116 1.00 83.94 87 ILE A O 1
ATOM 709 N N . PRO A 1 88 ? 2.471 16.909 -7.426 1.00 71.44 88 PRO A N 1
ATOM 710 C CA . PRO A 1 88 ? 2.055 17.561 -8.656 1.00 71.44 88 PRO A CA 1
ATOM 711 C C . PRO A 1 88 ? 1.897 16.500 -9.749 1.00 71.44 88 PRO A C 1
ATOM 713 O O . PRO A 1 88 ? 2.708 15.576 -9.839 1.00 71.44 88 PRO A O 1
ATOM 716 N N . GLU A 1 89 ? 0.884 16.638 -10.605 1.00 70.50 89 GLU A N 1
ATOM 717 C CA . GLU A 1 89 ? 0.726 15.762 -11.767 1.00 70.50 89 GLU A CA 1
ATOM 718 C C . GLU A 1 89 ? 1.998 15.814 -12.635 1.00 70.50 89 GLU A C 1
ATOM 720 O O . GLU A 1 89 ? 2.334 16.832 -13.239 1.00 70.50 89 GLU A O 1
ATOM 725 N N . THR A 1 90 ? 2.745 14.709 -12.684 1.00 63.16 90 THR A N 1
ATOM 726 C CA . THR A 1 90 ? 4.019 14.605 -13.418 1.00 63.16 90 THR A CA 1
ATOM 727 C C . THR A 1 90 ? 3.837 14.220 -14.888 1.00 63.16 9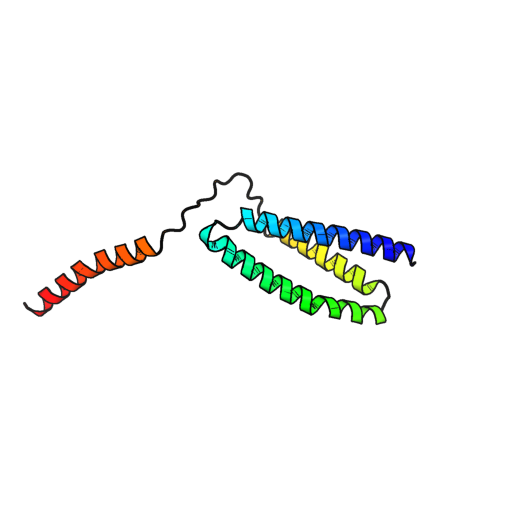0 THR A C 1
ATOM 729 O O . THR A 1 90 ? 4.822 14.095 -15.624 1.00 63.16 90 THR A O 1
ATOM 732 N N . LYS A 1 91 ? 2.595 14.036 -15.356 1.00 57.69 91 LYS A N 1
ATOM 733 C CA . LYS A 1 91 ? 2.304 13.562 -16.713 1.00 57.69 91 LYS A CA 1
ATOM 734 C C . LYS A 1 91 ? 2.695 14.623 -17.751 1.00 57.69 91 LYS A C 1
ATOM 736 O O . LYS A 1 91 ? 1.940 15.546 -18.024 1.00 57.69 91 LYS A O 1
ATOM 741 N N . GLY A 1 92 ? 3.879 14.472 -18.349 1.00 59.91 92 GLY A N 1
ATOM 742 C CA . GLY A 1 92 ? 4.335 15.294 -19.480 1.00 59.91 92 GLY A CA 1
ATOM 743 C C . GLY A 1 92 ? 5.794 15.750 -19.430 1.00 59.91 92 GLY A C 1
ATOM 744 O O . GLY A 1 92 ? 6.310 16.227 -20.438 1.00 59.91 92 GLY A O 1
ATOM 745 N N . TYR A 1 93 ? 6.492 15.577 -18.306 1.00 60.66 93 TYR A N 1
ATOM 746 C CA . TYR A 1 93 ? 7.909 15.932 -18.213 1.00 60.66 93 TYR A CA 1
ATOM 747 C C . TYR A 1 93 ? 8.789 14.719 -18.523 1.00 60.66 93 TYR A C 1
ATOM 749 O O . TYR A 1 93 ? 8.724 13.703 -17.836 1.00 60.66 93 TYR A O 1
ATOM 757 N N . ALA A 1 94 ? 9.631 14.823 -19.556 1.00 59.97 94 ALA A N 1
ATOM 758 C CA . ALA A 1 94 ? 10.628 13.803 -19.864 1.00 59.97 94 ALA A CA 1
ATOM 759 C C . ALA A 1 94 ? 11.563 13.613 -18.657 1.00 59.97 94 ALA A C 1
ATOM 761 O O . ALA A 1 94 ? 12.305 14.526 -18.278 1.00 59.97 94 ALA A O 1
ATOM 762 N N . LEU A 1 95 ? 11.508 12.433 -18.036 1.00 59.88 95 LEU A N 1
ATOM 763 C CA . LEU A 1 95 ? 12.320 12.105 -16.872 1.00 59.88 95 LEU A CA 1
ATOM 764 C C . LEU A 1 95 ? 13.796 12.081 -17.291 1.00 59.88 95 LEU A C 1
ATOM 766 O O . LEU A 1 95 ? 14.206 11.300 -18.149 1.00 59.88 95 LEU A O 1
ATOM 770 N N . LYS A 1 96 ? 14.616 12.964 -16.714 1.00 60.19 96 LYS A N 1
ATOM 771 C CA . LYS A 1 96 ? 16.066 12.949 -16.942 1.00 60.19 96 LYS A CA 1
ATOM 772 C C . LYS A 1 96 ? 16.650 11.716 -16.240 1.00 60.19 96 LYS A C 1
ATOM 774 O O . LYS A 1 96 ? 16.981 11.787 -15.063 1.00 60.19 96 LYS A O 1
ATOM 779 N N . ASP A 1 97 ? 16.821 10.612 -16.969 1.00 59.25 97 ASP A N 1
ATOM 780 C CA . ASP A 1 97 ? 17.440 9.361 -16.474 1.00 59.25 97 ASP A CA 1
ATOM 781 C C . ASP A 1 97 ? 18.921 9.511 -16.060 1.00 59.25 97 ASP A C 1
ATOM 783 O O . ASP A 1 97 ? 19.537 8.615 -15.479 1.00 59.25 97 ASP A O 1
ATOM 787 N N . SER A 1 98 ? 19.522 10.668 -16.326 1.00 62.44 98 SER A N 1
ATOM 788 C CA . SER A 1 98 ? 20.938 10.925 -16.097 1.00 62.44 98 SER A CA 1
ATOM 789 C C . SER A 1 98 ? 21.198 11.467 -14.691 1.00 62.44 98 SER A C 1
ATOM 791 O O . SER A 1 98 ? 21.277 12.679 -14.486 1.00 62.44 98 SER A O 1
ATOM 793 N N . MET A 1 99 ? 21.438 10.588 -13.718 1.00 63.50 99 MET A N 1
ATOM 794 C CA . MET A 1 99 ? 22.151 11.002 -12.507 1.00 63.50 99 MET A CA 1
ATOM 795 C C . MET A 1 99 ? 23.633 11.212 -12.884 1.00 63.50 99 MET A C 1
ATOM 797 O O . MET A 1 99 ? 24.244 10.288 -13.430 1.00 63.50 99 MET A O 1
ATOM 801 N N . PRO A 1 100 ? 24.258 12.387 -12.658 1.00 57.00 100 PRO A N 1
ATOM 802 C CA . PRO A 1 100 ? 25.661 12.583 -13.010 1.00 57.00 100 PRO A CA 1
ATOM 803 C C . PRO A 1 100 ? 26.527 11.578 -12.247 1.00 57.00 100 PRO A C 1
ATOM 805 O O . PRO A 1 100 ? 26.630 11.612 -11.021 1.00 57.00 100 PRO A O 1
ATOM 808 N N . THR A 1 101 ? 27.135 10.660 -13.000 1.00 61.16 101 THR A N 1
ATOM 809 C CA . THR A 1 101 ? 27.902 9.520 -12.501 1.00 61.16 101 THR A CA 1
ATOM 810 C C . THR A 1 101 ? 28.940 9.990 -11.482 1.00 61.16 101 THR A C 1
ATOM 812 O O . THR A 1 101 ? 29.843 10.759 -11.815 1.00 61.16 101 THR A O 1
ATOM 815 N N . SER A 1 102 ? 28.871 9.484 -10.247 1.00 61.75 102 SER A N 1
ATOM 816 C CA . SER A 1 102 ? 29.906 9.703 -9.221 1.00 61.75 102 SER A CA 1
ATOM 817 C C . SER A 1 102 ? 31.312 9.360 -9.743 1.00 61.75 102 SER A C 1
ATOM 819 O O . SER A 1 102 ? 32.294 9.985 -9.357 1.00 61.75 102 SER A O 1
ATOM 821 N N . ASN A 1 103 ? 31.414 8.452 -10.720 1.00 59.16 103 ASN A N 1
ATOM 822 C CA . ASN A 1 103 ? 32.668 8.113 -11.385 1.00 59.16 103 ASN A CA 1
ATOM 823 C C . ASN A 1 103 ? 33.207 9.228 -12.304 1.00 59.16 103 ASN A C 1
ATOM 825 O O . ASN A 1 103 ? 34.414 9.444 -12.318 1.00 59.16 103 ASN A O 1
ATOM 829 N N . LYS A 1 104 ? 32.347 10.013 -12.983 1.00 57.34 104 LYS A N 1
ATOM 830 C CA . LYS A 1 104 ? 32.788 11.262 -13.637 1.00 57.34 104 LYS A CA 1
ATOM 831 C C . LYS A 1 104 ? 33.327 12.232 -12.592 1.00 57.34 104 LYS A C 1
ATOM 833 O O . LYS A 1 104 ? 34.341 12.861 -12.840 1.00 57.34 104 LYS A O 1
ATOM 838 N N . ARG A 1 105 ? 32.718 12.299 -11.402 1.00 59.56 105 ARG A N 1
ATOM 839 C CA . ARG A 1 105 ? 33.186 13.149 -10.298 1.00 59.56 105 ARG A CA 1
ATOM 840 C C . ARG A 1 105 ? 34.543 12.687 -9.765 1.00 59.56 105 ARG A C 1
ATOM 842 O O . ARG A 1 105 ? 35.466 13.482 -9.763 1.00 59.56 105 ARG A O 1
ATOM 849 N N . LYS A 1 106 ? 34.708 11.411 -9.392 1.00 68.38 106 LYS A N 1
ATOM 850 C CA . LYS A 1 106 ? 35.985 10.867 -8.887 1.00 68.38 106 LYS A CA 1
ATOM 851 C C . LYS A 1 106 ? 37.096 10.913 -9.938 1.00 68.38 106 LYS A C 1
ATOM 853 O O . LYS A 1 106 ? 38.216 11.270 -9.598 1.00 68.38 106 LYS A O 1
ATOM 858 N N . PHE A 1 107 ? 36.801 10.593 -11.200 1.00 70.75 107 PHE A N 1
ATOM 859 C CA . PHE A 1 107 ? 37.784 10.638 -12.286 1.00 70.75 107 PHE A CA 1
ATOM 860 C C . PHE A 1 107 ? 38.133 12.074 -12.697 1.00 70.75 107 PHE A C 1
ATOM 862 O O . PHE A 1 107 ? 39.310 12.376 -12.869 1.00 70.75 107 PHE A O 1
ATOM 869 N N . SER A 1 108 ? 37.145 12.974 -12.774 1.00 70.12 108 SER A N 1
ATOM 870 C CA . SER A 1 108 ? 37.383 14.411 -12.966 1.00 70.12 108 SER A CA 1
ATOM 871 C C . SER A 1 108 ? 38.196 14.978 -11.807 1.00 70.12 108 SER A C 1
ATOM 873 O O . SER A 1 108 ? 39.218 15.596 -12.058 1.00 70.12 108 SER A O 1
ATOM 875 N N . LEU A 1 109 ? 37.828 14.704 -10.550 1.00 79.56 109 LEU A N 1
ATOM 876 C CA . LEU A 1 109 ? 38.615 15.126 -9.387 1.00 79.56 109 LEU A CA 1
ATOM 877 C C . LEU A 1 109 ? 40.037 14.577 -9.455 1.00 79.56 109 LEU A C 1
ATOM 879 O O . LEU A 1 109 ? 40.986 15.327 -9.275 1.00 79.56 109 LEU A O 1
ATOM 883 N N . LYS A 1 110 ? 40.210 13.285 -9.753 1.00 83.69 110 LYS A N 1
ATOM 884 C CA . LYS A 1 110 ? 41.544 12.688 -9.867 1.00 83.69 110 LYS A CA 1
ATOM 885 C C . LYS A 1 110 ? 42.370 13.383 -10.950 1.00 83.69 110 LYS A C 1
ATOM 887 O O . LYS A 1 110 ? 43.537 13.669 -10.709 1.00 83.69 110 LYS A O 1
ATOM 892 N N . LYS A 1 111 ? 41.775 13.668 -12.113 1.00 81.94 111 LYS A N 1
ATOM 893 C CA . LYS A 1 111 ? 42.440 14.339 -13.238 1.00 81.94 111 LYS A CA 1
ATOM 894 C C . LYS A 1 111 ? 42.814 15.793 -12.923 1.00 81.94 111 LYS A C 1
ATOM 896 O O . LYS A 1 111 ? 43.903 16.196 -13.305 1.00 81.94 111 LYS A O 1
ATOM 901 N N . GLU A 1 112 ? 41.969 16.537 -12.211 1.00 81.62 112 GLU A N 1
ATOM 902 C CA . GLU A 1 112 ? 42.213 17.932 -11.794 1.00 81.62 112 GLU A CA 1
ATOM 903 C C . GLU A 1 112 ? 43.241 18.049 -10.653 1.00 81.62 112 GLU A C 1
ATOM 905 O O . GLU A 1 112 ? 44.076 18.952 -10.632 1.00 81.62 112 GLU A O 1
ATOM 910 N N . LEU A 1 113 ? 43.227 17.113 -9.699 1.00 85.06 113 LEU A N 1
ATOM 911 C CA . LEU A 1 113 ? 44.140 17.138 -8.551 1.00 85.06 113 LEU A CA 1
ATOM 912 C C . LEU A 1 113 ? 45.589 16.795 -8.937 1.00 85.06 113 LEU A C 1
ATOM 914 O O . LEU A 1 113 ? 46.526 17.300 -8.321 1.00 85.06 113 LEU A O 1
ATOM 918 N N . LEU A 1 114 ? 45.789 15.971 -9.969 1.00 85.38 114 LEU A N 1
ATOM 919 C CA . LEU A 1 114 ? 47.112 15.560 -10.455 1.00 85.38 114 LEU A CA 1
ATOM 920 C C . LEU A 1 114 ? 48.026 16.734 -10.888 1.00 85.38 114 LEU A C 1
ATOM 922 O O . LEU A 1 114 ? 49.152 16.812 -10.393 1.00 85.38 114 LEU A O 1
ATOM 926 N N . PRO A 1 115 ? 47.612 17.660 -11.778 1.00 86.69 115 PRO A N 1
ATOM 927 C CA . PRO A 1 115 ? 48.451 18.788 -12.188 1.00 86.69 115 PRO A CA 1
ATOM 928 C C . PRO A 1 115 ? 48.664 19.818 -11.072 1.00 86.69 115 PRO A C 1
ATOM 930 O O . PRO A 1 115 ? 49.738 20.411 -11.005 1.00 86.69 115 PRO A O 1
ATOM 933 N N . LEU A 1 116 ? 47.692 20.016 -10.174 1.00 86.94 116 LEU A N 1
ATOM 934 C CA . LEU A 1 116 ? 47.853 20.908 -9.021 1.00 86.94 116 LEU A CA 1
ATOM 935 C C . LEU A 1 116 ? 48.871 20.364 -8.023 1.00 86.94 116 LEU A C 1
ATOM 937 O O . LEU A 1 116 ? 49.720 21.124 -7.565 1.00 86.94 116 LEU A O 1
ATOM 941 N N . SER A 1 117 ? 48.835 19.056 -7.747 1.00 83.69 117 SER A N 1
ATOM 942 C CA . SER A 1 117 ? 49.862 18.403 -6.931 1.00 83.69 117 SER A CA 1
ATOM 943 C C . SER A 1 117 ? 51.251 18.616 -7.541 1.00 83.69 117 SER A C 1
ATOM 945 O O . SER A 1 117 ? 52.160 19.059 -6.847 1.00 83.69 117 SER A O 1
ATOM 947 N N . ARG A 1 118 ? 51.386 18.441 -8.866 1.00 88.94 118 ARG A N 1
ATOM 948 C CA . ARG A 1 118 ? 52.651 18.665 -9.594 1.00 88.94 118 ARG A CA 1
ATOM 949 C C . ARG A 1 118 ? 53.111 20.126 -9.601 1.00 88.94 118 ARG A C 1
ATOM 951 O O . ARG A 1 118 ? 54.308 20.390 -9.558 1.00 88.94 118 ARG A O 1
ATOM 958 N N . LYS A 1 119 ? 52.191 21.092 -9.681 1.00 86.56 119 LYS A N 1
ATOM 959 C CA . LYS A 1 119 ? 52.530 22.525 -9.618 1.00 86.56 119 LYS A CA 1
ATOM 960 C C . LYS A 1 119 ? 52.965 22.935 -8.210 1.00 86.56 119 LYS A C 1
ATOM 962 O O . LYS A 1 119 ? 53.849 23.773 -8.075 1.00 86.56 119 LYS A O 1
ATOM 967 N N . LYS A 1 120 ? 52.360 22.339 -7.178 1.00 86.56 120 LYS A N 1
ATOM 968 C CA . LYS A 1 120 ? 52.720 22.588 -5.780 1.00 86.56 120 LYS A CA 1
ATOM 969 C C . LYS A 1 120 ? 54.112 22.048 -5.452 1.00 86.56 120 LYS A C 1
ATOM 971 O O . LYS A 1 120 ? 54.862 22.759 -4.802 1.00 86.56 120 LYS A O 1
ATOM 976 N N . GLU A 1 121 ? 54.470 20.865 -5.955 1.00 83.44 121 GLU A N 1
ATOM 977 C CA . GLU A 1 121 ? 55.829 20.310 -5.819 1.00 83.44 121 GLU A CA 1
ATOM 978 C C . GLU A 1 121 ? 56.888 21.243 -6.428 1.00 83.44 121 GLU A C 1
ATOM 980 O O . GLU A 1 121 ? 57.830 21.627 -5.745 1.00 83.44 121 GLU A O 1
ATOM 985 N N . LYS A 1 122 ? 56.682 21.730 -7.659 1.00 85.69 122 LYS A N 1
ATOM 986 C CA . LYS A 1 122 ? 57.651 22.623 -8.323 1.00 85.69 122 LYS A CA 1
ATOM 987 C C . LYS A 1 122 ? 57.853 23.983 -7.649 1.00 85.69 122 LYS A C 1
ATOM 989 O O . LYS A 1 122 ? 58.910 24.572 -7.807 1.00 85.69 122 LYS A O 1
ATOM 994 N N . ASN A 1 123 ? 56.847 24.510 -6.949 1.00 84.19 123 ASN A N 1
ATOM 995 C CA . ASN A 1 123 ? 56.937 25.817 -6.284 1.00 84.19 123 ASN A CA 1
ATOM 996 C C . ASN A 1 123 ? 57.588 25.749 -4.891 1.00 84.19 123 ASN A C 1
ATOM 998 O O . ASN A 1 123 ? 57.715 26.776 -4.239 1.00 84.19 123 ASN A O 1
ATOM 1002 N N . VAL A 1 124 ? 57.909 24.551 -4.397 1.00 82.75 124 VAL A N 1
ATOM 1003 C CA . VAL A 1 124 ? 58.653 24.357 -3.140 1.00 82.75 124 VAL A CA 1
ATOM 1004 C C . VAL A 1 124 ? 60.141 24.108 -3.419 1.00 82.75 124 VAL A C 1
ATOM 1006 O O . VAL A 1 124 ? 60.971 24.348 -2.551 1.00 82.75 124 VAL A O 1
ATOM 1009 N N . GLU A 1 125 ? 60.483 23.648 -4.625 1.00 77.44 125 GLU A N 1
ATOM 1010 C CA . GLU A 1 125 ? 61.863 23.358 -5.039 1.00 77.44 125 GLU A CA 1
ATOM 1011 C C . GLU A 1 125 ? 62.628 24.564 -5.621 1.00 77.44 125 GLU A C 1
ATOM 1013 O O . GLU A 1 125 ? 63.842 24.466 -5.794 1.00 77.44 125 GLU A O 1
ATOM 1018 N N . GLY A 1 126 ? 61.953 25.674 -5.943 1.00 69.19 126 GLY A N 1
ATOM 1019 C CA . GLY A 1 126 ? 62.564 26.911 -6.458 1.00 69.19 126 GLY A CA 1
ATOM 1020 C C . GLY A 1 126 ? 62.416 28.067 -5.485 1.00 69.19 126 GLY A C 1
ATOM 1021 O O . GLY A 1 126 ? 63.351 28.894 -5.435 1.00 69.19 126 GLY A O 1
#

InterPro domains:
  IPR036259 MFS transporter superfamily [G3DSA:1.20.1250.20] (2-99)
  IPR036259 MFS transporter superfamily [SSF103473] (7-96)

Secondary structure (DSSP, 8-state):
-HHHHHHHHHHHHHHHHHHHHHHHHHHHHHS-HHHHHHHHHHHHHHHHHHHHHHHHHHHGGGT-TTHHHHHHHHHHHHHHHHHHHHS---TT---------HHHHHHHHHHHHHHHHHHHHHTT--

Sequence (126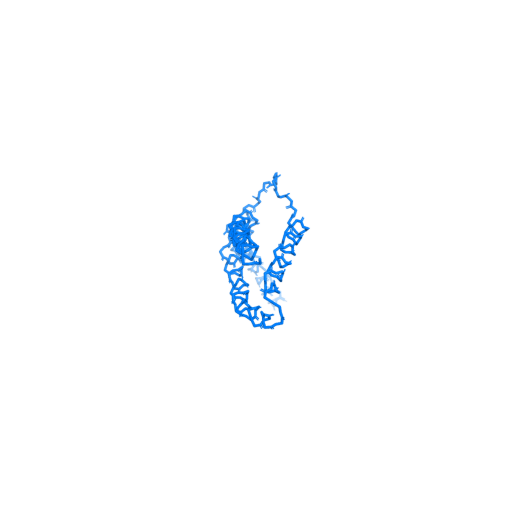 aa):
MQLAIRIATIIIFASAGQIYVINGIISSELFPTPIRSICYSFLQVVSRIGVVISPQIFFLRDYWNLTPYILMLVFEFLDLICFQTFIPETKGYALKDSMPTSNKRKFSLKKELLPLSRKKEKNVEG

Foldseek 3Di:
DVVVVVVLVVVLVVLVVVLVVVVVVVLPVVDAPVCSVVVVVVVVVVVVVVVVCLVVLVVCVVVPVCRSSVVSVVVSVVSVVCCVPVDDPPPPDDDPNDDPDVCCVVVVCVVVVVVVVVVVVVVVVD